Protein AF-A0A166UYP7-F1 (afdb_monomer_lite)

Sequence (124 aa):
MSSTHARVREEGTSRFPRLTSYVTIKLDPVESVEILEDDEATTAAQGAVSKVYVGYIANWDDEEDEENANYLIHLLRSGLPKSSPEEFIEEDMCIPVFPNTDHPSRKPITPSDPLPISWTHCYH

Secondary structure (DSSP, 8-state):
----------TT--SSPPTT-EEEEE--HHHHHHTTT-HHHHHHHHT----EEEEEEEEEE----TT--EEEEEEPEESPPPPBTTTTB-TTSS-EETT----SS-PPB--SSPPPTT--SEE-

Foldseek 3Di:
DDDPPPPPDDPDPDPDDDAQAKDKDWDQQQVVCVVVVDPVSNVVSVPDDIDIWIWHFHDWDPPPPVVDTRTDIHTKDAAFDDDDVVVPDDSQPKAWAPVDQPHDDHGHDYGPDDDPPVRHRIID

pLDDT: mean 84.01, std 15.89, range [35.94, 97.69]

Structure (mmCIF, N/CA/C/O backbone):
data_AF-A0A166UYP7-F1
#
_entry.id   AF-A0A166UYP7-F1
#
loop_
_atom_site.group_PDB
_atom_site.id
_atom_site.type_symbol
_atom_site.label_atom_id
_atom_site.label_alt_id
_atom_site.label_comp_id
_atom_site.label_asym_id
_atom_site.label_entity_id
_atom_site.label_seq_id
_atom_site.pdbx_PDB_ins_code
_atom_site.Cartn_x
_atom_site.Cartn_y
_atom_site.Cartn_z
_atom_site.occupancy
_atom_site.B_iso_or_equiv
_atom_site.auth_seq_id
_atom_site.auth_comp_id
_atom_site.auth_asym_id
_atom_site.auth_atom_id
_atom_site.pdbx_PDB_model_num
ATOM 1 N N . MET A 1 1 ? 30.731 -27.467 -6.924 1.00 37.62 1 MET A N 1
ATOM 2 C CA . MET A 1 1 ? 29.313 -27.546 -6.515 1.00 37.62 1 MET A CA 1
ATOM 3 C C . MET A 1 1 ? 29.210 -26.892 -5.147 1.00 37.62 1 MET A C 1
ATOM 5 O O . MET A 1 1 ? 29.518 -27.538 -4.159 1.00 37.62 1 MET A O 1
ATOM 9 N N . SER A 1 2 ? 28.935 -25.585 -5.102 1.00 36.91 2 SER A N 1
ATOM 10 C CA . SER A 1 2 ? 28.815 -24.844 -3.842 1.00 36.91 2 SER A CA 1
ATOM 11 C C . SER A 1 2 ? 27.333 -24.629 -3.577 1.00 36.91 2 SER A C 1
ATOM 13 O O . SER A 1 2 ? 26.667 -23.926 -4.333 1.00 36.91 2 SER A O 1
ATOM 15 N N . SER A 1 3 ? 26.819 -25.339 -2.578 1.00 35.94 3 SER A N 1
ATOM 16 C CA . SER A 1 3 ? 25.430 -25.278 -2.143 1.00 35.94 3 SER A CA 1
ATOM 17 C C . SER A 1 3 ? 25.176 -23.917 -1.503 1.00 35.94 3 SER A C 1
ATOM 19 O O . SER A 1 3 ? 25.685 -23.627 -0.421 1.00 35.94 3 SER A O 1
ATOM 21 N N . THR A 1 4 ? 24.408 -23.066 -2.179 1.00 40.91 4 THR A N 1
ATOM 22 C CA . THR A 1 4 ? 23.894 -21.826 -1.605 1.00 40.91 4 THR A CA 1
ATOM 23 C C . THR A 1 4 ? 22.901 -22.203 -0.512 1.00 40.91 4 THR A C 1
ATOM 25 O O . THR A 1 4 ? 21.776 -22.604 -0.796 1.00 40.91 4 THR A O 1
ATOM 28 N N . HIS A 1 5 ? 23.320 -22.110 0.750 1.00 39.12 5 HIS A N 1
ATOM 29 C CA . HIS A 1 5 ? 22.385 -22.120 1.865 1.00 39.12 5 HIS A CA 1
ATOM 30 C C . HIS A 1 5 ? 21.466 -20.905 1.711 1.00 39.12 5 HIS A C 1
ATOM 32 O O . HIS A 1 5 ? 21.846 -19.781 2.039 1.00 39.12 5 HIS A O 1
ATOM 38 N N . ALA A 1 6 ? 20.258 -21.129 1.192 1.00 44.22 6 ALA A N 1
ATOM 39 C CA . ALA A 1 6 ? 19.154 -20.214 1.402 1.00 44.22 6 ALA A CA 1
ATOM 40 C C . ALA A 1 6 ? 18.978 -20.107 2.919 1.00 44.22 6 ALA A C 1
ATOM 42 O O . ALA A 1 6 ? 18.616 -21.079 3.583 1.00 44.22 6 ALA A O 1
ATOM 43 N N . ARG A 1 7 ? 19.336 -18.952 3.487 1.00 42.75 7 ARG A N 1
ATOM 44 C CA . ARG A 1 7 ? 18.996 -18.639 4.872 1.00 42.75 7 ARG A CA 1
ATOM 45 C C . ARG A 1 7 ? 17.477 -18.676 4.953 1.00 42.75 7 ARG A C 1
ATOM 47 O O . ARG A 1 7 ? 16.817 -17.791 4.417 1.00 42.75 7 ARG A O 1
ATOM 54 N N . VAL A 1 8 ? 16.942 -19.719 5.579 1.00 46.41 8 VAL A N 1
ATOM 55 C CA . VAL A 1 8 ? 15.541 -19.751 5.992 1.00 46.41 8 VAL A CA 1
ATOM 56 C C . VAL A 1 8 ? 15.356 -18.551 6.916 1.00 46.41 8 VAL A C 1
ATOM 58 O O . VAL A 1 8 ? 16.052 -18.424 7.924 1.00 46.41 8 VAL A O 1
ATOM 61 N N . ARG A 1 9 ? 14.522 -17.606 6.480 1.00 51.69 9 ARG A N 1
ATOM 62 C CA . ARG A 1 9 ? 14.215 -16.374 7.202 1.00 51.69 9 ARG A CA 1
ATOM 63 C C . ARG A 1 9 ? 13.423 -16.754 8.447 1.00 51.69 9 ARG A C 1
ATOM 65 O O . ARG A 1 9 ? 12.350 -17.334 8.337 1.00 51.69 9 ARG A O 1
ATOM 72 N N . GLU A 1 10 ? 13.973 -16.449 9.613 1.00 48.62 10 GLU A N 1
ATOM 73 C CA . GLU A 1 10 ? 13.249 -16.549 10.875 1.00 48.62 10 GLU A CA 1
ATOM 74 C C . GLU A 1 10 ? 12.193 -15.433 10.890 1.00 48.62 10 GLU A C 1
ATOM 76 O O . GLU A 1 10 ? 12.517 -14.245 10.975 1.00 48.62 10 GLU A O 1
ATOM 81 N N . GLU A 1 11 ? 10.928 -15.802 10.703 1.00 49.88 11 GLU A N 1
ATOM 82 C CA . GLU A 1 11 ? 9.806 -14.894 10.923 1.00 49.88 11 GLU A CA 1
ATOM 83 C C . GLU A 1 11 ? 9.772 -14.506 12.410 1.00 49.88 11 GLU A C 1
ATOM 85 O O . GLU A 1 11 ? 9.860 -15.364 13.286 1.00 49.88 11 GLU A O 1
ATOM 90 N N . GLY A 1 12 ? 9.662 -13.206 12.706 1.00 54.50 12 GLY A N 1
ATOM 91 C CA . GLY A 1 12 ? 9.373 -12.725 14.065 1.00 54.50 12 GLY A CA 1
ATOM 92 C C . GLY A 1 12 ? 10.517 -12.081 14.861 1.00 54.50 12 GLY A C 1
ATOM 93 O O . GLY A 1 12 ? 10.301 -11.738 16.018 1.00 54.50 12 GLY A O 1
ATOM 94 N N . THR A 1 13 ? 11.713 -11.849 14.303 1.00 56.34 13 THR A N 1
ATOM 95 C CA . THR A 1 13 ? 12.819 -11.240 15.087 1.00 56.34 13 THR A CA 1
ATOM 96 C C . THR A 1 13 ? 12.786 -9.707 15.188 1.00 56.34 13 THR A C 1
ATOM 98 O O . THR A 1 13 ? 13.503 -9.141 16.009 1.00 56.34 13 THR A O 1
ATOM 101 N N . SER A 1 14 ? 12.001 -9.007 14.360 1.00 63.94 14 SER A N 1
ATOM 102 C CA . SER A 1 14 ? 11.965 -7.534 14.335 1.00 63.94 14 SER A CA 1
ATOM 103 C C . SER A 1 14 ? 10.642 -7.018 14.887 1.00 63.94 14 SER A C 1
ATOM 105 O O . SER A 1 14 ? 9.593 -7.345 14.340 1.00 63.94 14 SER A O 1
ATOM 107 N N . ARG A 1 15 ? 10.694 -6.188 15.937 1.00 70.88 15 ARG A N 1
ATOM 108 C CA . ARG A 1 15 ? 9.518 -5.486 16.492 1.00 70.88 15 ARG A CA 1
ATOM 109 C C . ARG A 1 15 ? 8.981 -4.390 15.565 1.00 70.88 15 ARG A C 1
ATOM 111 O O . ARG A 1 15 ? 7.863 -3.933 15.750 1.00 70.88 15 ARG A O 1
ATOM 118 N N . PHE A 1 16 ? 9.779 -4.000 14.577 1.00 78.25 16 PHE A N 1
ATOM 119 C CA . PHE A 1 16 ? 9.515 -2.887 13.678 1.00 78.25 16 PHE A CA 1
ATOM 120 C C . PHE A 1 16 ? 9.523 -3.343 12.213 1.00 78.25 16 PHE A C 1
ATOM 122 O O . PHE A 1 16 ? 10.324 -4.230 11.865 1.00 78.25 16 PHE A O 1
ATOM 129 N N . PRO A 1 17 ? 8.683 -2.750 11.342 1.00 84.12 17 PRO A N 1
ATOM 130 C CA . PRO A 1 17 ? 8.783 -2.938 9.901 1.00 84.12 17 PRO A CA 1
ATOM 131 C C . PRO A 1 17 ? 10.199 -2.634 9.404 1.00 84.12 17 PRO A C 1
ATOM 133 O O . PRO A 1 17 ? 10.842 -1.677 9.835 1.00 84.12 17 PRO A O 1
ATOM 136 N N . ARG A 1 18 ? 10.712 -3.459 8.488 1.00 85.31 18 ARG A N 1
ATOM 137 C CA . ARG A 1 18 ? 12.039 -3.228 7.910 1.00 85.31 18 ARG A CA 1
ATOM 138 C C . ARG A 1 18 ? 11.952 -2.135 6.850 1.00 85.31 18 ARG A C 1
ATOM 140 O O . ARG A 1 18 ? 11.081 -2.193 5.983 1.00 85.31 18 ARG A O 1
ATOM 147 N N . LEU A 1 19 ? 12.897 -1.198 6.862 1.00 88.38 19 LEU A N 1
ATOM 148 C CA . LEU A 1 19 ? 13.068 -0.267 5.748 1.00 88.38 19 LEU A CA 1
ATOM 149 C C . LEU A 1 19 ? 13.327 -1.035 4.452 1.00 88.38 19 LEU A C 1
ATOM 151 O O . LEU A 1 19 ? 13.905 -2.128 4.464 1.00 88.38 19 LEU A O 1
ATOM 155 N N . THR A 1 20 ? 12.922 -0.452 3.328 1.00 89.81 20 THR A N 1
ATOM 156 C CA . THR A 1 20 ? 13.083 -1.027 1.986 1.00 89.81 20 THR A CA 1
ATOM 157 C C . THR A 1 20 ? 12.405 -2.391 1.815 1.00 89.81 20 THR A C 1
ATOM 159 O O . THR A 1 20 ? 12.887 -3.264 1.093 1.00 89.81 20 THR A O 1
ATOM 162 N N . SER A 1 21 ? 11.275 -2.598 2.498 1.00 90.31 21 SER A N 1
ATOM 163 C CA . SER A 1 21 ? 10.489 -3.831 2.411 1.00 90.31 21 SER A CA 1
ATOM 164 C C . SER A 1 21 ? 9.026 -3.561 2.075 1.00 90.31 21 SER A C 1
ATOM 166 O O . SER A 1 21 ? 8.510 -2.467 2.313 1.00 90.31 21 SER A O 1
ATOM 168 N N . TYR A 1 22 ? 8.372 -4.570 1.501 1.00 91.69 22 TYR A N 1
ATOM 169 C CA . TYR A 1 22 ? 6.932 -4.556 1.281 1.00 91.69 22 TYR A CA 1
ATOM 170 C C . TYR A 1 22 ? 6.218 -5.136 2.498 1.00 91.69 22 TYR A C 1
ATOM 172 O O . TYR A 1 22 ? 6.630 -6.164 3.033 1.00 91.69 22 TYR A O 1
ATOM 180 N N . VAL A 1 23 ? 5.127 -4.494 2.900 1.00 91.12 23 VAL A N 1
ATOM 181 C CA . VAL A 1 23 ? 4.269 -4.918 4.006 1.00 91.12 23 VAL A CA 1
ATOM 182 C C . VAL A 1 23 ? 2.813 -4.941 3.566 1.00 91.12 23 VAL A C 1
ATOM 184 O O . VAL A 1 23 ? 2.397 -4.162 2.708 1.00 91.12 23 VAL A O 1
ATOM 187 N N . THR A 1 24 ? 2.021 -5.819 4.173 1.00 91.06 24 THR A N 1
ATOM 188 C CA . THR A 1 24 ? 0.560 -5.755 4.081 1.00 91.06 24 THR A CA 1
ATOM 189 C C . THR A 1 24 ? 0.011 -4.928 5.232 1.00 91.06 24 THR A C 1
ATOM 191 O O . THR A 1 24 ? 0.358 -5.179 6.384 1.00 91.06 24 THR A O 1
ATOM 194 N N . ILE A 1 25 ? -0.874 -3.987 4.931 1.00 91.31 25 ILE A N 1
ATOM 195 C CA . ILE A 1 25 ? -1.496 -3.089 5.904 1.00 91.31 25 ILE A CA 1
ATOM 196 C C . ILE A 1 25 ? -2.986 -3.386 5.915 1.00 91.31 25 ILE A C 1
ATOM 198 O O . ILE A 1 25 ? -3.624 -3.431 4.863 1.00 91.31 25 ILE A O 1
ATOM 202 N N . LYS A 1 26 ? -3.547 -3.584 7.102 1.00 93.31 26 LYS A N 1
ATOM 203 C CA . LYS A 1 26 ? -4.984 -3.729 7.300 1.00 93.31 26 LYS A CA 1
ATOM 204 C C . LYS A 1 26 ? -5.380 -2.831 8.457 1.00 93.31 26 LYS A C 1
ATOM 206 O O . LYS A 1 26 ? -4.836 -2.971 9.545 1.00 93.31 26 LYS A O 1
ATOM 211 N N . LEU A 1 27 ? -6.307 -1.922 8.193 1.00 92.12 27 LEU A N 1
ATOM 212 C CA . LEU A 1 27 ? -6.853 -1.026 9.204 1.00 92.12 27 LEU A CA 1
ATOM 213 C C . LEU A 1 27 ? -8.148 -1.624 9.744 1.00 92.12 27 LEU A C 1
ATOM 215 O O . LEU A 1 27 ? -8.966 -2.120 8.959 1.00 92.12 27 LEU A O 1
ATOM 219 N N . ASP A 1 28 ? -8.321 -1.577 11.059 1.00 94.75 28 ASP A N 1
ATOM 220 C CA . ASP A 1 28 ? -9.622 -1.758 11.693 1.00 94.75 28 ASP A CA 1
ATOM 221 C C . ASP A 1 28 ? -10.278 -0.376 11.803 1.00 94.75 28 ASP A C 1
ATOM 223 O O . ASP A 1 28 ? -9.789 0.454 12.571 1.00 94.75 28 ASP A O 1
ATOM 227 N N . PRO A 1 29 ? -11.319 -0.075 11.004 1.00 95.12 29 PRO A N 1
ATOM 228 C CA . PRO A 1 29 ? -11.891 1.263 10.973 1.00 95.12 29 PRO A CA 1
ATOM 229 C C . PRO A 1 29 ? -12.448 1.718 12.321 1.00 95.12 29 PRO A C 1
ATOM 231 O O . PRO A 1 29 ? -12.362 2.905 12.608 1.00 95.12 29 PRO A O 1
ATOM 234 N N . VAL A 1 30 ? -13.017 0.807 13.121 1.00 95.06 30 VAL A N 1
ATOM 235 C CA . VAL A 1 30 ? -13.672 1.155 14.391 1.00 95.06 30 VAL A CA 1
ATOM 236 C C . VAL A 1 30 ? -12.620 1.436 15.456 1.00 95.06 30 VAL A C 1
ATOM 238 O O . VAL A 1 30 ? -12.638 2.506 16.053 1.00 95.06 30 VAL A O 1
ATOM 241 N N . GLU A 1 31 ? -11.645 0.541 15.615 1.00 94.50 31 GLU A N 1
ATOM 242 C CA . GLU A 1 31 ? -10.525 0.749 16.549 1.00 94.50 31 GLU A CA 1
ATOM 243 C C . GLU A 1 31 ? -9.705 1.996 16.176 1.00 94.50 31 GLU A C 1
ATOM 245 O O . GLU A 1 31 ? -9.246 2.732 17.042 1.00 94.50 31 GLU A O 1
ATOM 250 N N . SER A 1 32 ? -9.558 2.288 14.876 1.00 93.06 32 SER A N 1
ATOM 251 C CA . SER A 1 32 ? -8.796 3.460 14.411 1.00 93.06 32 SER A CA 1
ATOM 252 C C . SER A 1 32 ? -9.411 4.795 14.840 1.00 93.06 32 SER A C 1
ATOM 254 O O . SER A 1 32 ? -8.693 5.791 14.894 1.00 93.06 32 SER A O 1
ATOM 256 N N . VAL A 1 33 ? -10.723 4.843 15.093 1.00 96.12 33 VAL A N 1
ATOM 257 C CA . VAL A 1 33 ? -11.432 6.076 15.480 1.00 96.12 33 VAL A CA 1
ATOM 258 C C . VAL A 1 33 ? -11.845 6.096 16.949 1.00 96.12 33 VAL A C 1
ATOM 260 O O . VAL A 1 33 ? -12.288 7.138 17.419 1.00 96.12 33 VAL A O 1
ATOM 263 N N . GLU A 1 34 ? -11.674 4.996 17.686 1.00 94.81 34 GLU A N 1
ATOM 264 C CA . GLU A 1 34 ? -12.076 4.894 19.095 1.00 94.81 34 GLU A CA 1
ATOM 265 C C . GLU A 1 34 ? -11.405 5.970 19.961 1.00 94.81 34 GLU A C 1
ATOM 267 O O . GLU A 1 34 ? -12.061 6.599 20.788 1.00 94.81 34 GLU A O 1
ATOM 272 N N . ILE A 1 35 ? -10.126 6.258 19.698 1.00 92.50 35 ILE A N 1
ATOM 273 C CA . ILE A 1 35 ? -9.346 7.289 20.403 1.00 92.50 35 ILE A CA 1
ATOM 274 C C . ILE A 1 35 ? -9.940 8.702 20.285 1.00 92.50 35 ILE A C 1
ATOM 276 O O . ILE A 1 35 ? -9.611 9.580 21.078 1.00 92.50 35 ILE A O 1
ATOM 280 N N . LEU A 1 36 ? -10.791 8.941 19.284 1.00 94.94 36 LEU A N 1
ATOM 281 C CA . LEU A 1 36 ? -11.430 10.237 19.079 1.00 94.94 36 LEU A CA 1
ATOM 282 C C . LEU A 1 36 ? -12.640 10.440 20.000 1.00 94.94 36 LEU A C 1
ATOM 284 O O . LEU A 1 36 ? -13.106 11.571 20.107 1.00 94.94 36 LEU A O 1
ATOM 288 N N . GLU A 1 37 ? -13.144 9.371 20.636 1.00 95.31 37 GLU A N 1
ATOM 289 C CA . GLU A 1 37 ? -14.347 9.379 21.483 1.00 95.31 37 GLU A CA 1
ATOM 290 C C . GLU A 1 37 ? -15.555 10.060 20.796 1.00 95.31 37 GLU A C 1
ATOM 292 O O . GLU A 1 37 ? -16.351 10.759 21.423 1.00 95.31 37 GLU A O 1
ATOM 297 N N . ASP A 1 38 ? -15.678 9.866 19.478 1.00 97.69 38 ASP A N 1
ATOM 298 C CA . ASP A 1 38 ? -16.681 10.506 18.622 1.00 97.69 38 ASP A CA 1
ATOM 299 C C . ASP A 1 38 ? -17.703 9.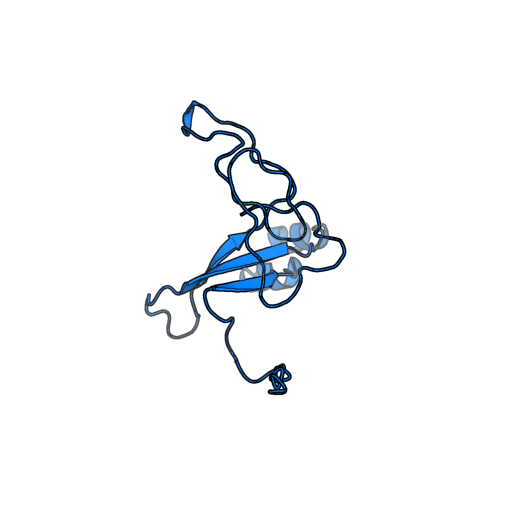473 18.113 1.00 97.69 38 ASP A C 1
ATOM 301 O O . ASP A 1 38 ? -17.385 8.562 17.336 1.00 97.69 38 ASP A O 1
ATOM 305 N N . ASP A 1 39 ? -18.956 9.628 18.549 1.00 96.25 39 ASP A N 1
ATOM 306 C CA . ASP A 1 39 ? -20.078 8.757 18.185 1.00 96.25 39 ASP A CA 1
ATOM 307 C C . ASP A 1 39 ? -20.403 8.796 16.680 1.00 96.25 39 ASP A C 1
ATOM 309 O O . ASP A 1 39 ? -20.787 7.773 16.097 1.00 96.25 39 ASP A O 1
ATOM 313 N N . GLU A 1 40 ? -20.255 9.955 16.027 1.00 97.00 40 GLU A N 1
ATOM 314 C CA . GLU A 1 40 ? -20.493 10.106 14.588 1.00 97.00 40 GLU A CA 1
ATOM 315 C C . GLU A 1 40 ? -19.404 9.373 13.799 1.00 97.00 40 GLU A C 1
ATOM 317 O O . GLU A 1 40 ? -19.716 8.573 12.908 1.00 97.00 40 GLU A O 1
ATOM 322 N N . ALA A 1 41 ? -18.136 9.565 14.178 1.00 96.25 41 ALA A N 1
ATOM 323 C CA . ALA A 1 41 ? -17.005 8.869 13.568 1.00 96.25 41 ALA A CA 1
ATOM 324 C C . ALA A 1 41 ? -17.107 7.347 13.754 1.00 96.25 41 ALA A C 1
ATOM 326 O O . ALA A 1 41 ? -16.937 6.589 12.795 1.00 96.25 41 ALA A O 1
ATOM 327 N N . THR A 1 42 ? -17.463 6.896 14.959 1.00 96.62 42 THR A N 1
ATOM 328 C CA . THR A 1 42 ? -17.657 5.475 15.278 1.00 96.62 42 THR A CA 1
ATOM 329 C C . THR A 1 42 ? -18.783 4.869 14.440 1.00 96.62 42 THR A C 1
ATOM 331 O O . THR A 1 42 ? -18.623 3.799 13.849 1.00 96.62 42 THR A O 1
ATOM 334 N N . THR A 1 43 ? -19.913 5.570 14.321 1.00 96.69 43 THR A N 1
ATOM 335 C CA . THR A 1 43 ? -21.048 5.122 13.500 1.00 96.69 43 THR A CA 1
ATOM 336 C C . THR A 1 43 ? -20.665 5.024 12.022 1.00 96.69 43 THR A C 1
ATOM 338 O O . THR A 1 43 ? -20.994 4.039 11.358 1.00 96.69 43 THR A O 1
ATOM 341 N N . ALA A 1 44 ? -19.927 6.005 11.495 1.00 95.81 44 ALA A N 1
ATOM 342 C CA . ALA A 1 44 ? -19.425 5.962 10.124 1.00 95.81 44 ALA A CA 1
ATOM 343 C C . ALA A 1 44 ? -18.438 4.797 9.907 1.00 95.81 44 ALA A C 1
ATOM 345 O O . ALA A 1 44 ? -18.515 4.098 8.891 1.00 95.81 44 ALA A O 1
ATOM 346 N N . ALA A 1 45 ? -17.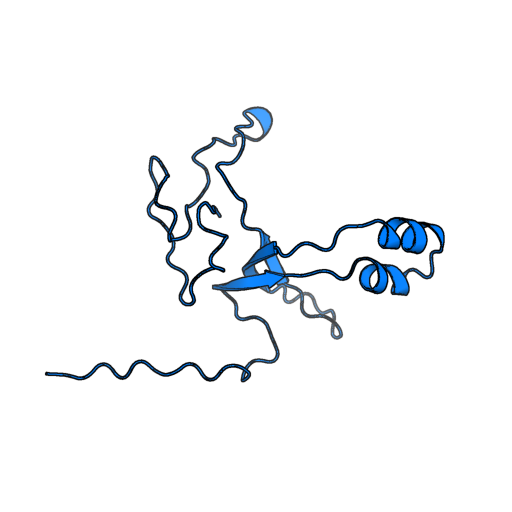552 4.542 10.874 1.00 96.06 45 ALA A N 1
ATOM 347 C CA . ALA A 1 45 ? -16.560 3.472 10.823 1.00 96.06 45 ALA A CA 1
ATOM 348 C C . ALA A 1 45 ? -17.179 2.065 10.816 1.00 96.06 45 ALA A C 1
ATOM 350 O O . ALA A 1 45 ? -16.675 1.185 10.119 1.00 96.06 45 ALA A O 1
ATOM 351 N N . GLN A 1 46 ? -18.308 1.852 11.500 1.00 95.00 46 GLN A N 1
ATOM 352 C CA . GLN A 1 46 ? -19.034 0.572 11.473 1.00 95.00 46 GLN A CA 1
ATOM 353 C C . GLN A 1 46 ? -19.498 0.173 10.061 1.00 95.00 46 GLN A C 1
ATOM 355 O O . GLN A 1 46 ? -19.610 -1.015 9.754 1.00 95.00 46 GLN A O 1
ATOM 360 N N . GLY A 1 47 ? -19.761 1.153 9.190 1.00 93.12 47 GLY A N 1
ATOM 361 C CA . GLY A 1 47 ? -20.115 0.927 7.787 1.00 93.12 47 GLY A CA 1
ATOM 362 C C . GLY A 1 47 ? -18.914 0.783 6.845 1.00 93.12 47 GLY A C 1
ATOM 363 O O . GLY A 1 47 ? -19.097 0.481 5.662 1.00 93.12 47 GLY A O 1
ATOM 364 N N . ALA A 1 48 ? -17.690 1.013 7.326 1.00 93.75 48 ALA A N 1
ATOM 365 C CA . ALA A 1 48 ? -16.498 1.027 6.493 1.00 93.75 48 ALA A CA 1
ATOM 366 C C . ALA A 1 48 ? -15.980 -0.390 6.200 1.00 93.75 48 ALA A C 1
ATOM 368 O O . ALA A 1 48 ? -15.911 -1.268 7.059 1.00 93.75 48 ALA A O 1
ATOM 369 N N . VAL A 1 49 ? -15.549 -0.615 4.958 1.00 91.50 49 VAL A N 1
ATOM 370 C CA . VAL A 1 49 ? -14.954 -1.894 4.551 1.00 91.50 49 VAL A CA 1
ATOM 371 C C . VAL A 1 49 ? -13.459 -1.885 4.855 1.00 91.50 49 VAL A C 1
ATOM 373 O O . VAL A 1 49 ? -12.701 -1.149 4.220 1.00 91.50 49 VAL A O 1
ATOM 376 N N . SER A 1 50 ? -13.020 -2.760 5.763 1.00 90.88 50 SER A N 1
ATOM 377 C CA . SER A 1 50 ? -11.594 -3.027 5.982 1.00 90.88 50 SER A CA 1
ATOM 378 C C . SER A 1 50 ? -10.993 -3.716 4.752 1.00 90.88 50 SER A C 1
ATOM 380 O O . SER A 1 50 ? -11.443 -4.785 4.329 1.00 90.88 50 SER A O 1
ATOM 382 N N . LYS A 1 51 ? -9.971 -3.093 4.163 1.00 88.75 51 LYS A N 1
ATOM 383 C CA . LYS A 1 51 ? -9.232 -3.612 3.006 1.00 88.75 51 LYS A CA 1
ATOM 384 C C . LYS A 1 51 ? -7.797 -3.919 3.406 1.00 88.75 51 LYS A C 1
ATOM 386 O O . LYS A 1 51 ? -7.244 -3.294 4.309 1.00 88.75 51 LYS A O 1
ATOM 391 N N . VAL A 1 52 ? -7.202 -4.877 2.704 1.00 90.44 52 VAL A N 1
ATOM 392 C CA . VAL A 1 52 ? -5.760 -5.112 2.761 1.00 90.44 52 VAL A CA 1
ATOM 393 C C . VAL A 1 52 ? -5.108 -4.245 1.697 1.00 90.44 52 VAL A C 1
ATOM 395 O O . VAL A 1 52 ? -5.514 -4.279 0.537 1.00 90.44 52 VAL A O 1
ATOM 398 N N . TYR A 1 53 ? -4.101 -3.491 2.100 1.00 91.00 53 TYR A N 1
ATOM 399 C CA . TYR A 1 53 ? -3.237 -2.709 1.232 1.00 91.00 53 TYR A CA 1
ATOM 400 C C . TYR A 1 53 ? -1.844 -3.327 1.233 1.00 91.00 53 TYR A C 1
ATOM 402 O O . TYR A 1 53 ? -1.463 -4.007 2.185 1.00 91.00 53 TYR A O 1
ATOM 410 N N . VAL A 1 54 ? -1.070 -3.073 0.184 1.00 92.25 54 VAL A N 1
ATOM 411 C CA . VAL A 1 54 ? 0.365 -3.359 0.176 1.00 92.25 54 VAL A CA 1
ATOM 412 C C . VAL A 1 54 ? 1.096 -2.027 0.145 1.00 92.25 54 VAL A C 1
ATOM 414 O O . VAL A 1 54 ? 0.752 -1.158 -0.651 1.00 92.25 54 VAL A O 1
ATOM 417 N N . GLY A 1 55 ? 2.084 -1.855 1.015 1.00 92.81 55 GLY A N 1
ATOM 418 C CA . GLY A 1 55 ? 2.906 -0.653 1.087 1.00 92.81 55 GLY A CA 1
ATOM 419 C C . GLY A 1 55 ? 4.387 -0.990 1.037 1.00 92.81 55 GLY A C 1
ATOM 420 O O . GLY A 1 55 ? 4.797 -2.064 1.468 1.00 92.81 55 GLY A O 1
ATOM 421 N N . TYR A 1 56 ? 5.187 -0.074 0.505 1.00 92.81 56 TYR A N 1
ATOM 422 C CA . TYR A 1 56 ? 6.642 -0.107 0.572 1.00 92.81 56 TYR A CA 1
ATOM 423 C C . TYR A 1 56 ? 7.124 0.867 1.646 1.00 92.81 56 TYR A C 1
ATOM 425 O O . TYR A 1 56 ? 6.797 2.053 1.588 1.00 92.81 56 TYR A O 1
ATOM 433 N N . ILE A 1 57 ? 7.906 0.377 2.608 1.00 91.81 57 ILE A N 1
ATOM 434 C CA . ILE A 1 57 ? 8.499 1.207 3.661 1.00 91.81 57 ILE A CA 1
ATOM 435 C C . ILE A 1 57 ? 9.705 1.950 3.077 1.00 91.81 57 ILE A C 1
ATOM 437 O O . ILE A 1 57 ? 10.779 1.364 2.909 1.00 91.81 57 ILE A O 1
ATOM 441 N N . ALA A 1 58 ? 9.519 3.225 2.737 1.00 89.38 58 ALA A N 1
ATOM 442 C CA . ALA A 1 58 ? 10.520 4.036 2.051 1.00 89.38 58 ALA A CA 1
ATOM 443 C C . ALA A 1 58 ? 11.533 4.646 3.019 1.00 89.38 58 ALA A C 1
ATOM 445 O O . ALA A 1 58 ? 12.732 4.630 2.745 1.00 89.38 58 ALA A O 1
ATOM 446 N N . ASN A 1 59 ? 11.048 5.159 4.146 1.00 83.00 59 ASN A N 1
ATOM 447 C CA . ASN A 1 59 ? 11.881 5.767 5.169 1.00 83.00 59 ASN A CA 1
ATOM 448 C C . ASN A 1 59 ? 11.211 5.662 6.543 1.00 83.00 59 ASN A C 1
ATOM 450 O O . ASN A 1 59 ? 10.023 5.342 6.637 1.00 83.00 59 ASN A O 1
ATOM 454 N N . TRP A 1 60 ? 11.976 5.951 7.584 1.00 77.75 60 TRP A N 1
ATOM 455 C CA . TRP A 1 60 ? 11.447 6.339 8.885 1.00 77.75 60 TRP A CA 1
ATOM 456 C C . TRP A 1 60 ? 11.727 7.828 9.102 1.00 77.75 60 TRP A C 1
ATOM 458 O O . TRP A 1 60 ? 12.693 8.351 8.539 1.00 77.75 60 TRP A O 1
ATOM 468 N N . ASP A 1 61 ? 10.846 8.516 9.815 1.00 69.12 61 ASP A N 1
ATOM 469 C CA . ASP A 1 61 ? 11.136 9.872 10.272 1.00 69.12 61 ASP A CA 1
ATOM 470 C C . ASP A 1 61 ? 11.679 9.793 11.698 1.00 69.12 61 ASP A C 1
ATOM 472 O O . ASP A 1 61 ? 11.113 9.083 12.531 1.00 69.12 61 ASP A O 1
ATOM 476 N N . ASP A 1 62 ? 12.781 10.497 11.947 1.00 62.38 62 ASP A N 1
ATOM 477 C CA . ASP A 1 62 ? 13.424 10.581 13.261 1.00 62.38 62 ASP A CA 1
ATOM 478 C C . ASP A 1 62 ? 12.772 11.678 14.131 1.00 62.38 62 ASP A C 1
ATOM 480 O O . ASP A 1 62 ? 13.298 12.001 15.196 1.00 62.38 62 ASP A O 1
ATOM 484 N N . GLU A 1 63 ? 11.657 12.287 13.693 1.00 61.41 63 GLU A N 1
ATOM 485 C CA . GLU A 1 63 ? 10.896 13.220 14.531 1.00 61.41 63 GLU A CA 1
ATOM 486 C C . GLU A 1 63 ? 10.531 12.555 15.871 1.00 61.41 63 GLU A C 1
ATOM 488 O O . GLU A 1 63 ? 9.875 11.511 15.903 1.00 61.41 63 GLU A O 1
ATOM 493 N N . GLU A 1 64 ? 11.019 13.172 16.958 1.00 51.00 64 GLU A N 1
ATOM 494 C CA . GLU A 1 64 ? 11.000 12.715 18.356 1.00 51.00 64 GLU A CA 1
ATOM 495 C C . GLU A 1 64 ? 9.577 12.648 18.942 1.00 51.00 64 GLU A C 1
ATOM 497 O O . GLU A 1 64 ? 9.242 13.352 19.893 1.00 51.00 64 GLU A O 1
ATOM 502 N N . ASP A 1 65 ? 8.715 11.796 18.395 1.00 59.97 65 ASP A N 1
ATOM 503 C CA . ASP A 1 65 ? 7.614 11.245 19.175 1.00 59.97 65 ASP A CA 1
ATOM 504 C C . ASP A 1 65 ? 8.138 9.986 19.879 1.00 59.97 65 ASP A C 1
ATOM 506 O O . ASP A 1 65 ? 8.303 8.928 19.270 1.00 59.97 65 ASP A O 1
ATOM 510 N N . GLU A 1 66 ? 8.472 10.109 21.168 1.00 59.50 66 GLU A N 1
ATOM 511 C CA . GLU A 1 66 ? 9.000 8.996 21.972 1.00 59.50 66 GLU A CA 1
ATOM 512 C C . GLU A 1 66 ? 8.024 7.804 22.044 1.00 59.50 66 GLU A C 1
ATOM 514 O O . GLU A 1 66 ? 8.445 6.683 22.350 1.00 59.50 66 GLU A O 1
ATOM 519 N N . GLU A 1 67 ? 6.736 8.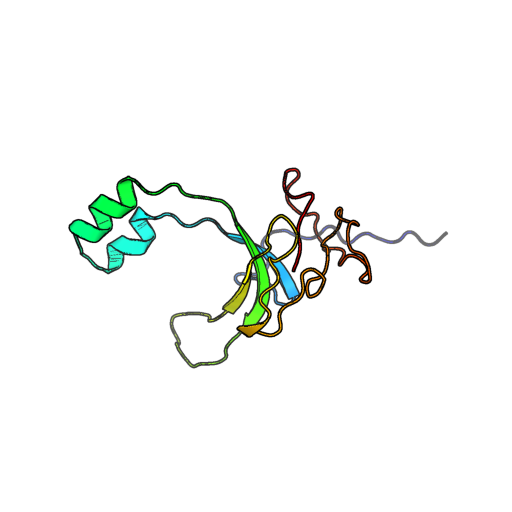018 21.745 1.00 69.75 67 GLU A N 1
ATOM 520 C CA . GLU A 1 67 ? 5.697 6.990 21.824 1.00 69.75 67 GLU A CA 1
ATOM 521 C C . GLU A 1 67 ? 5.424 6.291 20.480 1.00 69.75 67 GLU A C 1
ATOM 523 O O . GLU A 1 67 ? 4.987 5.135 20.483 1.00 69.75 67 GLU A O 1
ATOM 528 N N . ASN A 1 68 ? 5.734 6.920 19.336 1.00 72.69 68 ASN A N 1
ATOM 529 C CA . ASN A 1 68 ? 5.363 6.414 18.010 1.00 72.69 68 ASN A CA 1
ATOM 530 C C . ASN A 1 68 ? 6.527 6.411 17.009 1.00 72.69 68 ASN A C 1
ATOM 532 O O . ASN A 1 68 ? 7.226 7.397 16.816 1.00 72.69 68 ASN A O 1
ATOM 536 N N . ALA A 1 69 ? 6.687 5.303 16.279 1.00 76.44 69 ALA A N 1
ATOM 537 C CA . ALA A 1 69 ? 7.623 5.239 15.159 1.00 76.44 69 ALA A CA 1
ATOM 538 C C . ALA A 1 69 ? 6.960 5.752 13.872 1.00 76.44 69 ALA A C 1
ATOM 540 O O . ALA A 1 69 ? 6.011 5.144 13.367 1.00 76.44 69 ALA A O 1
ATOM 541 N N . ASN A 1 70 ? 7.501 6.832 13.310 1.00 83.06 70 ASN A N 1
ATOM 542 C CA . ASN A 1 70 ? 7.009 7.425 12.073 1.00 83.06 70 ASN A CA 1
ATOM 543 C C . ASN A 1 70 ? 7.593 6.711 10.849 1.00 83.06 70 ASN A C 1
ATOM 545 O O . ASN A 1 70 ? 8.808 6.598 10.692 1.00 83.06 70 ASN A O 1
ATOM 549 N N . TYR A 1 71 ? 6.726 6.241 9.949 1.00 86.88 71 TYR A N 1
ATOM 550 C CA . TYR A 1 71 ? 7.130 5.591 8.701 1.00 86.88 71 TYR A CA 1
ATOM 551 C C . TYR A 1 71 ? 6.549 6.302 7.488 1.00 86.88 71 TYR A C 1
ATOM 553 O O . TYR A 1 71 ? 5.340 6.509 7.390 1.00 86.88 71 TYR A O 1
ATOM 561 N N . LEU A 1 72 ? 7.402 6.556 6.495 1.00 90.12 72 LEU A N 1
ATOM 562 C CA . LEU A 1 72 ? 6.954 6.912 5.157 1.00 90.12 72 LEU A CA 1
ATOM 563 C C . LEU A 1 72 ? 6.639 5.635 4.375 1.00 90.12 72 LEU A C 1
ATOM 565 O O . LEU A 1 72 ? 7.529 4.834 4.068 1.00 90.12 72 LEU A O 1
ATOM 569 N N . ILE A 1 73 ? 5.364 5.464 4.028 1.00 92.00 73 ILE A N 1
ATOM 570 C CA . ILE A 1 73 ? 4.866 4.286 3.318 1.00 92.00 73 ILE A CA 1
ATOM 571 C C . ILE A 1 73 ? 4.335 4.688 1.942 1.00 92.00 73 ILE A C 1
ATOM 573 O O . ILE A 1 73 ? 3.373 5.443 1.830 1.00 92.00 73 ILE A O 1
ATOM 577 N N . HIS A 1 74 ? 4.915 4.126 0.881 1.00 92.19 74 HIS A N 1
ATOM 578 C CA . HIS A 1 74 ? 4.393 4.263 -0.480 1.00 92.19 74 HIS A CA 1
ATOM 579 C C . HIS A 1 74 ? 3.416 3.118 -0.767 1.00 92.19 74 HIS A C 1
ATOM 581 O O . HIS A 1 74 ? 3.827 1.960 -0.882 1.00 92.19 74 HIS A O 1
ATOM 587 N N . LEU A 1 75 ? 2.121 3.420 -0.865 1.00 92.62 75 LEU A N 1
ATOM 588 C CA . LEU A 1 75 ? 1.101 2.414 -1.167 1.00 92.62 75 LEU A CA 1
ATOM 589 C C . LEU A 1 75 ? 1.195 1.940 -2.617 1.00 92.62 75 LEU A C 1
ATOM 591 O O . LEU A 1 75 ? 1.278 2.739 -3.547 1.00 92.62 75 LEU A O 1
ATOM 595 N N . LEU A 1 76 ? 1.121 0.625 -2.806 1.00 92.62 76 LEU A N 1
ATOM 596 C CA . LEU A 1 76 ? 1.123 0.012 -4.125 1.00 92.62 76 LEU A CA 1
ATOM 597 C C . LEU A 1 76 ? -0.256 0.151 -4.740 1.00 92.62 76 LEU A C 1
ATOM 599 O O . LEU A 1 76 ? -1.275 -0.160 -4.117 1.00 92.62 76 LEU A O 1
ATOM 603 N N . ARG A 1 77 ? -0.278 0.572 -6.000 1.00 88.75 77 ARG A N 1
ATOM 604 C CA . ARG A 1 77 ? -1.510 0.657 -6.778 1.00 88.75 77 ARG A CA 1
ATOM 605 C C . ARG A 1 77 ? -1.633 -0.531 -7.707 1.00 88.75 77 ARG A C 1
ATOM 607 O O . ARG A 1 77 ? -0.635 -1.112 -8.131 1.00 88.75 77 ARG A O 1
ATOM 614 N N . SER A 1 78 ? -2.875 -0.879 -8.021 1.00 87.62 78 SER A N 1
ATOM 615 C CA . SER A 1 78 ? -3.168 -1.790 -9.118 1.00 87.62 78 SER A CA 1
ATOM 616 C C . SER A 1 78 ? -3.428 -0.982 -10.386 1.00 87.62 78 SER A C 1
ATOM 618 O O . SER A 1 78 ? -4.273 -0.087 -10.368 1.00 87.62 78 SER A O 1
ATOM 620 N N . GLY A 1 79 ? -2.705 -1.298 -11.462 1.00 86.06 79 GLY A N 1
ATOM 621 C CA . GLY A 1 79 ? -2.767 -0.556 -12.726 1.00 86.06 79 GLY A CA 1
ATOM 622 C C . GLY A 1 79 ? -1.873 0.687 -12.785 1.00 86.06 79 GLY A C 1
ATOM 623 O O . GLY A 1 79 ? -1.346 1.150 -11.769 1.00 86.06 79 GLY A O 1
ATOM 624 N N . LEU A 1 80 ? -1.706 1.211 -14.003 1.00 85.88 80 LEU A N 1
ATOM 625 C CA . LEU A 1 80 ? -0.941 2.430 -14.265 1.00 85.88 80 LEU A CA 1
ATOM 626 C C . LEU A 1 80 ? -1.605 3.658 -13.611 1.00 85.88 80 LEU A C 1
ATOM 628 O O . LEU A 1 80 ? -2.838 3.713 -13.505 1.00 85.88 80 LEU A O 1
ATOM 632 N N . PRO A 1 81 ? -0.818 4.658 -13.169 1.00 84.56 81 PRO A N 1
ATOM 633 C CA . PRO A 1 81 ? -1.363 5.958 -12.806 1.00 84.56 81 PRO A CA 1
ATOM 634 C C . PRO A 1 81 ? -2.146 6.569 -13.964 1.00 84.56 81 PRO A C 1
ATOM 636 O O . PRO A 1 81 ? -1.805 6.381 -15.127 1.00 84.56 81 PRO A O 1
ATOM 639 N N . LYS A 1 82 ? -3.158 7.372 -13.631 1.00 88.00 82 LYS A N 1
ATOM 640 C CA . LYS A 1 82 ? -3.743 8.294 -14.605 1.00 88.00 82 LYS A CA 1
ATOM 641 C C . LYS A 1 82 ? -2.740 9.407 -14.886 1.00 88.00 82 LYS A C 1
ATOM 643 O O . LYS A 1 82 ? -2.152 9.934 -13.941 1.00 88.00 82 LYS A O 1
ATOM 648 N N . SER A 1 83 ? -2.593 9.782 -16.151 1.00 90.75 83 SER A N 1
ATOM 649 C CA . SER A 1 83 ? -1.846 10.983 -16.507 1.00 90.75 83 SER A CA 1
ATOM 650 C C . SER A 1 83 ? -2.540 12.237 -15.965 1.00 90.75 83 SER A C 1
ATOM 652 O O . SER A 1 83 ? -3.769 12.328 -15.912 1.00 90.75 83 SER A O 1
ATOM 654 N N . SER A 1 84 ? -1.732 13.201 -15.535 1.00 92.62 84 SER A N 1
ATOM 655 C CA . SER A 1 84 ? -2.159 14.517 -15.069 1.00 92.62 84 SER A CA 1
ATOM 656 C C . SER A 1 84 ? -1.162 15.563 -15.569 1.00 92.62 84 SER A C 1
ATOM 658 O O . SER A 1 84 ? -0.103 15.739 -14.964 1.00 92.62 84 SER A O 1
ATOM 660 N N . PRO A 1 85 ? -1.471 16.276 -16.668 1.00 92.50 85 PRO A N 1
ATOM 661 C CA . PRO A 1 85 ? -0.590 17.315 -17.196 1.00 92.50 85 PRO A CA 1
ATOM 662 C C . PRO A 1 85 ? -0.358 18.472 -16.218 1.00 92.50 85 PRO A C 1
ATOM 664 O O . PRO A 1 85 ? 0.720 19.057 -16.214 1.00 92.50 85 PRO A O 1
ATOM 667 N N . GLU A 1 86 ? -1.348 18.794 -15.378 1.00 95.06 86 GLU A N 1
ATOM 668 C CA . GLU A 1 86 ? -1.249 19.859 -14.368 1.00 95.06 86 GLU A CA 1
ATOM 669 C C . GLU A 1 86 ? -0.214 19.531 -13.285 1.00 95.06 86 GLU A C 1
ATOM 671 O O . GLU A 1 86 ? 0.487 20.419 -12.805 1.00 95.06 86 GLU A O 1
ATOM 676 N N . GLU A 1 87 ? -0.084 18.248 -12.946 1.00 90.88 87 GLU A N 1
ATOM 677 C CA . GLU A 1 87 ? 0.895 17.743 -11.979 1.00 90.88 87 GLU A CA 1
ATOM 678 C C . GLU A 1 87 ? 2.169 17.212 -12.656 1.00 90.88 87 GLU A C 1
ATOM 680 O O . GLU A 1 87 ? 3.065 16.711 -11.979 1.00 90.88 87 GLU A O 1
ATOM 685 N N . PHE A 1 88 ? 2.267 17.328 -13.987 1.00 91.94 88 PHE A N 1
ATOM 686 C CA . PHE A 1 88 ? 3.345 16.763 -14.804 1.00 91.94 88 PHE A CA 1
ATOM 687 C C . PHE A 1 88 ? 3.544 15.249 -14.595 1.00 91.94 88 PHE A C 1
ATOM 689 O O . PHE A 1 88 ? 4.673 14.759 -14.595 1.00 91.94 88 PHE A O 1
ATOM 696 N N . ILE A 1 89 ? 2.446 14.507 -14.416 1.00 90.00 89 ILE A N 1
ATOM 697 C CA . ILE A 1 89 ? 2.438 13.053 -14.221 1.00 90.00 89 ILE A CA 1
ATOM 698 C C . ILE A 1 89 ? 2.043 12.365 -15.526 1.00 90.00 89 ILE A C 1
ATOM 700 O O . ILE A 1 89 ? 0.947 12.579 -16.039 1.00 90.00 89 ILE A O 1
ATOM 704 N N . GLU A 1 90 ? 2.898 11.472 -16.014 1.00 91.06 90 GLU A N 1
ATOM 705 C CA . GLU A 1 90 ? 2.590 10.581 -17.137 1.00 91.06 90 GLU A CA 1
ATOM 706 C C . GLU A 1 90 ? 2.290 9.155 -16.647 1.00 91.06 90 GLU A C 1
ATOM 708 O O . GLU A 1 90 ? 2.707 8.754 -15.557 1.00 91.06 90 GLU A O 1
ATOM 713 N N . GLU A 1 91 ? 1.575 8.363 -17.452 1.00 88.62 91 GLU A N 1
ATOM 714 C CA . GLU A 1 91 ? 1.167 6.994 -17.076 1.00 88.62 91 GLU A CA 1
ATOM 715 C C . GLU A 1 91 ? 2.369 6.064 -16.816 1.00 88.62 91 GLU A C 1
ATOM 717 O O . GLU A 1 91 ? 2.284 5.123 -16.026 1.00 88.62 91 GLU A O 1
ATOM 722 N N . ASP A 1 92 ? 3.516 6.342 -17.439 1.00 87.56 92 ASP A N 1
ATOM 723 C CA . ASP A 1 92 ? 4.752 5.571 -17.292 1.00 87.56 92 ASP A CA 1
ATOM 724 C C . ASP A 1 92 ? 5.670 6.076 -16.158 1.00 87.56 92 ASP A C 1
ATOM 726 O O . ASP A 1 92 ? 6.782 5.570 -15.960 1.00 87.56 92 ASP A O 1
ATOM 730 N N . MET A 1 93 ? 5.212 7.048 -15.361 1.00 91.12 93 MET A N 1
ATOM 731 C CA . MET A 1 93 ? 5.921 7.528 -14.171 1.00 91.12 93 MET A CA 1
ATOM 732 C C . MET A 1 93 ? 5.708 6.619 -12.951 1.00 91.12 93 MET A C 1
ATOM 734 O O . MET A 1 93 ? 5.586 7.089 -11.825 1.00 91.12 93 MET A O 1
ATOM 738 N N . CYS A 1 94 ? 5.713 5.304 -13.154 1.00 91.81 94 CYS A N 1
ATOM 739 C CA . CYS A 1 94 ? 5.611 4.294 -12.100 1.00 91.81 94 CYS A CA 1
ATOM 740 C C . CYS A 1 94 ? 6.636 3.176 -12.326 1.00 91.81 94 CYS A C 1
ATOM 742 O O . CYS A 1 94 ? 7.373 3.197 -13.308 1.00 91.81 94 CYS A O 1
ATOM 744 N N . ILE A 1 95 ? 6.791 2.238 -11.396 1.00 93.44 95 ILE A N 1
ATOM 745 C CA . ILE A 1 95 ? 7.674 1.075 -11.576 1.00 93.44 95 ILE A CA 1
ATOM 746 C C . ILE A 1 95 ? 6.862 -0.195 -11.334 1.00 93.44 95 ILE A C 1
ATOM 748 O O . ILE A 1 95 ? 6.272 -0.327 -10.261 1.00 93.44 95 ILE A O 1
ATOM 752 N N . PRO A 1 96 ? 6.809 -1.151 -12.280 1.00 95.12 96 PRO A N 1
ATOM 753 C CA . PRO A 1 96 ? 6.074 -2.384 -12.044 1.00 95.12 96 PRO A CA 1
ATOM 754 C C . PRO A 1 96 ? 6.730 -3.192 -10.918 1.00 95.12 96 PRO A C 1
ATOM 756 O O . PRO A 1 96 ? 7.947 -3.164 -10.727 1.00 95.12 96 PRO A O 1
ATOM 759 N N . VAL A 1 97 ? 5.923 -3.940 -10.172 1.00 94.75 97 VAL A N 1
ATOM 760 C CA . VAL A 1 97 ? 6.406 -4.845 -9.123 1.00 94.75 97 VAL A CA 1
ATOM 761 C C . VAL A 1 97 ? 6.140 -6.280 -9.556 1.00 94.75 97 VAL A C 1
ATOM 763 O O . VAL A 1 97 ? 5.016 -6.623 -9.924 1.00 94.75 97 VAL A O 1
ATOM 766 N N . PHE A 1 98 ? 7.176 -7.121 -9.534 1.00 93.69 98 PHE A N 1
ATOM 767 C CA . PHE A 1 98 ? 7.085 -8.517 -9.961 1.00 93.69 98 PHE A CA 1
ATOM 768 C C . PHE A 1 98 ? 5.946 -9.239 -9.202 1.00 93.69 98 PHE A C 1
ATOM 770 O O . PHE A 1 98 ? 5.859 -9.095 -7.980 1.00 93.69 98 PHE A O 1
ATOM 777 N N . PRO A 1 99 ? 5.074 -10.011 -9.885 1.00 93.00 99 PRO A N 1
ATOM 778 C CA . PRO A 1 99 ? 5.237 -10.576 -11.230 1.00 93.00 99 PRO A CA 1
ATOM 779 C C . PRO A 1 99 ? 4.837 -9.666 -12.396 1.00 93.00 99 PRO A C 1
ATOM 781 O O . PRO A 1 99 ? 4.942 -10.093 -13.544 1.00 93.00 99 PRO A O 1
ATOM 784 N N . ASN A 1 100 ? 4.397 -8.434 -12.143 1.00 94.06 100 ASN A N 1
ATOM 785 C CA . ASN A 1 100 ? 4.011 -7.532 -13.215 1.00 94.06 100 ASN A CA 1
ATOM 786 C C . ASN A 1 100 ? 5.227 -7.151 -14.067 1.00 94.06 100 ASN A C 1
ATOM 788 O O . ASN A 1 100 ? 6.214 -6.645 -13.541 1.00 94.06 100 ASN A O 1
ATOM 792 N N . THR A 1 101 ? 5.150 -7.371 -15.377 1.00 93.38 101 THR A N 1
ATOM 793 C CA . THR A 1 101 ? 6.162 -6.941 -16.358 1.00 93.38 101 THR A CA 1
ATOM 794 C C . THR A 1 101 ? 5.608 -5.923 -17.348 1.00 93.38 101 THR A C 1
ATOM 796 O O . THR A 1 101 ? 6.295 -5.564 -18.301 1.00 93.38 101 THR A O 1
ATOM 799 N N . ASP A 1 102 ? 4.360 -5.496 -17.157 1.00 91.50 102 ASP A N 1
ATOM 800 C CA . ASP A 1 102 ? 3.641 -4.627 -18.077 1.00 91.50 102 ASP A CA 1
ATOM 801 C C . ASP A 1 102 ? 3.983 -3.159 -17.807 1.00 91.50 102 ASP A C 1
ATOM 803 O O . ASP A 1 102 ? 3.306 -2.463 -17.052 1.00 91.50 102 ASP A O 1
ATOM 807 N N . HIS A 1 103 ? 5.106 -2.702 -18.355 1.00 90.81 103 HIS A N 1
ATOM 808 C CA . HIS A 1 103 ? 5.488 -1.295 -18.336 1.00 90.81 103 HIS A CA 1
ATOM 809 C C . HIS A 1 103 ? 6.345 -0.972 -19.565 1.00 90.81 103 HIS A C 1
ATOM 811 O O . HIS A 1 103 ? 7.263 -1.735 -19.878 1.00 90.81 103 HIS A O 1
ATOM 817 N N . PRO A 1 104 ? 6.117 0.164 -20.248 1.00 85.94 104 PRO A N 1
ATOM 818 C CA . PRO A 1 104 ? 6.771 0.458 -21.524 1.00 85.94 104 PRO A CA 1
ATOM 819 C C . PRO A 1 104 ? 8.297 0.599 -21.419 1.00 85.94 104 PRO A C 1
ATOM 821 O O . PRO A 1 104 ? 9.019 0.182 -22.321 1.00 85.94 104 PRO A O 1
ATOM 824 N N . SER A 1 105 ? 8.798 1.188 -20.327 1.00 89.06 105 SER A N 1
ATOM 825 C CA . SER A 1 105 ? 10.210 1.590 -20.213 1.00 89.06 105 SER A CA 1
ATOM 826 C C . SER A 1 105 ? 10.991 1.033 -19.012 1.00 89.06 105 SER A C 1
ATOM 828 O O . SER A 1 105 ? 12.223 1.011 -19.053 1.00 89.06 105 SER A O 1
ATOM 830 N N . ARG A 1 106 ? 10.335 0.579 -17.936 1.00 92.25 106 ARG A N 1
ATOM 831 C CA . ARG A 1 106 ? 10.984 0.248 -16.658 1.00 92.25 106 ARG A CA 1
ATOM 832 C C . ARG A 1 106 ? 10.895 -1.240 -16.352 1.00 92.25 106 ARG A C 1
ATOM 834 O O . ARG A 1 106 ? 9.866 -1.874 -16.563 1.00 92.25 106 ARG A O 1
ATOM 841 N N . LYS A 1 107 ? 11.993 -1.797 -15.834 1.00 94.81 107 LYS A N 1
ATOM 842 C CA . LYS A 1 107 ? 12.036 -3.191 -15.379 1.00 94.81 107 LYS A CA 1
ATOM 843 C C . LYS A 1 107 ? 11.342 -3.337 -14.022 1.00 94.81 107 LYS A C 1
ATOM 845 O O . LYS A 1 107 ? 11.428 -2.407 -13.220 1.00 94.81 107 LYS A O 1
ATOM 850 N N . PRO A 1 108 ? 10.736 -4.500 -13.736 1.00 95.00 108 PRO A N 1
ATOM 851 C CA . PRO A 1 108 ? 10.094 -4.716 -12.452 1.00 95.00 108 PRO A 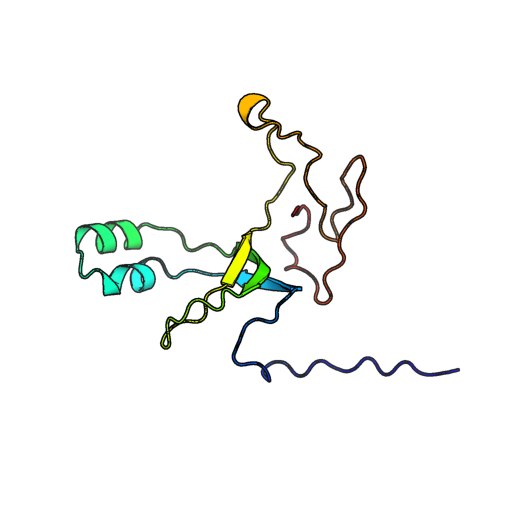CA 1
ATOM 852 C C . PRO A 1 108 ? 11.068 -4.739 -11.286 1.00 95.00 108 PRO A C 1
ATOM 854 O O . PRO A 1 108 ? 12.166 -5.291 -11.390 1.00 95.00 108 PRO A O 1
ATOM 857 N N . ILE A 1 109 ? 10.623 -4.190 -10.159 1.00 93.06 109 ILE A N 1
ATOM 858 C CA . ILE A 1 109 ? 11.250 -4.434 -8.863 1.00 93.06 109 ILE A CA 1
ATOM 859 C C . ILE A 1 109 ? 10.839 -5.833 -8.418 1.00 93.06 109 ILE A C 1
ATOM 861 O O . ILE A 1 109 ? 9.658 -6.178 -8.471 1.00 93.06 109 ILE A O 1
ATOM 865 N N . THR A 1 110 ? 11.806 -6.632 -7.971 1.00 92.56 110 THR A N 1
ATOM 866 C CA . THR A 1 110 ? 11.553 -7.967 -7.420 1.00 92.56 110 THR A CA 1
ATOM 867 C C . THR A 1 110 ? 11.589 -7.893 -5.897 1.00 92.56 110 THR A C 1
ATOM 869 O O . THR A 1 110 ? 12.674 -7.738 -5.328 1.00 92.56 110 THR A O 1
ATOM 872 N N . PRO A 1 111 ? 10.432 -7.999 -5.220 1.00 90.56 111 PRO A N 1
ATOM 873 C CA . PRO A 1 111 ? 10.384 -8.134 -3.771 1.00 90.56 111 PRO A CA 1
ATOM 874 C C . PRO A 1 111 ? 11.205 -9.340 -3.295 1.00 90.56 111 PRO A C 1
ATOM 876 O O . PRO A 1 111 ? 11.235 -10.375 -3.960 1.00 90.56 111 PRO A O 1
ATOM 879 N N . SER A 1 112 ? 11.852 -9.227 -2.130 1.00 87.31 112 SER A N 1
ATOM 880 C CA . SER A 1 112 ? 12.546 -10.377 -1.521 1.00 87.31 112 SER A CA 1
ATOM 881 C C . SER A 1 112 ? 11.574 -11.473 -1.080 1.00 87.31 112 SER A C 1
ATOM 883 O O . SER A 1 112 ? 11.901 -12.651 -1.187 1.00 87.31 112 SER A O 1
ATOM 885 N N . ASP A 1 113 ? 10.386 -11.077 -0.617 1.00 86.69 113 ASP A N 1
ATOM 886 C CA . ASP A 1 113 ? 9.263 -11.972 -0.341 1.00 86.69 113 ASP A CA 1
ATOM 887 C C . ASP A 1 113 ? 8.156 -11.679 -1.358 1.00 86.69 113 ASP A C 1
ATOM 889 O O . ASP A 1 113 ? 7.869 -10.504 -1.602 1.00 86.69 113 ASP A O 1
ATOM 893 N N . PRO A 1 114 ? 7.547 -12.701 -1.979 1.00 87.62 114 PRO A N 1
ATOM 894 C CA . PRO A 1 114 ? 6.544 -12.488 -3.013 1.00 87.62 114 PRO A CA 1
ATOM 895 C C . 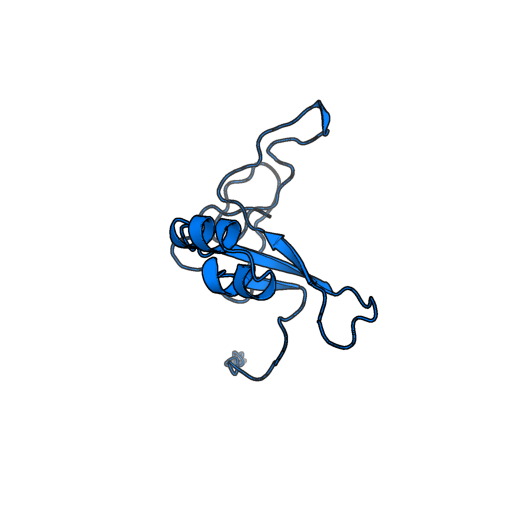PRO A 1 114 ? 5.329 -11.726 -2.469 1.00 87.62 114 PRO A C 1
ATOM 897 O O . PRO A 1 114 ? 4.904 -11.939 -1.332 1.00 87.62 114 PRO A O 1
ATOM 900 N N . LEU A 1 115 ? 4.742 -10.866 -3.309 1.00 88.81 115 LEU A N 1
ATOM 901 C CA . LEU A 1 115 ? 3.465 -10.222 -2.999 1.00 88.81 115 LEU A CA 1
ATOM 902 C C . LEU A 1 115 ? 2.355 -11.274 -2.810 1.00 88.81 115 LEU A C 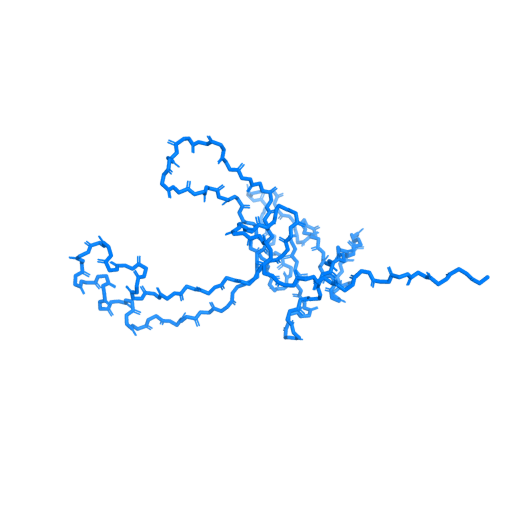1
ATOM 904 O O . LEU A 1 115 ? 2.468 -12.389 -3.334 1.00 88.81 115 LEU A O 1
ATOM 908 N N . PRO A 1 116 ? 1.254 -10.937 -2.106 1.00 88.44 116 PRO A N 1
ATOM 909 C CA . PRO A 1 116 ? 0.119 -11.843 -1.994 1.00 88.44 116 PRO A CA 1
ATOM 910 C C . PRO A 1 116 ? -0.389 -12.274 -3.376 1.00 88.44 116 PRO A C 1
ATOM 912 O O . PRO A 1 116 ? -0.388 -11.488 -4.319 1.00 88.44 116 PRO A O 1
ATOM 915 N N . ILE A 1 117 ? -0.867 -13.516 -3.498 1.00 86.56 117 ILE A N 1
ATOM 916 C CA . ILE A 1 117 ? -1.137 -14.155 -4.801 1.00 86.56 117 ILE A CA 1
ATOM 917 C C . ILE A 1 117 ? -2.122 -13.392 -5.706 1.00 86.56 117 ILE A C 1
ATOM 919 O O . ILE A 1 117 ? -2.062 -13.521 -6.923 1.00 86.56 117 ILE A O 1
ATOM 923 N N . SER A 1 118 ? -3.019 -12.585 -5.133 1.00 86.75 118 SER A N 1
ATOM 924 C CA . SER A 1 118 ? -3.975 -11.761 -5.882 1.00 86.75 118 SER A CA 1
ATOM 925 C C . SER A 1 118 ? -3.406 -10.421 -6.378 1.00 86.75 118 SER A C 1
ATOM 927 O O . SER A 1 118 ? -4.100 -9.699 -7.086 1.00 86.75 118 SER A O 1
ATOM 929 N N . TRP A 1 119 ? -2.175 -10.061 -6.005 1.00 88.75 119 TRP A N 1
ATOM 930 C CA . TRP A 1 119 ? -1.532 -8.773 -6.295 1.00 88.75 119 TRP A CA 1
ATOM 931 C C . TRP A 1 119 ? -0.520 -8.919 -7.436 1.00 88.75 119 TRP A C 1
ATOM 933 O O . TRP A 1 119 ? 0.690 -8.820 -7.247 1.00 88.75 119 TRP A O 1
ATOM 943 N N . THR A 1 120 ? -1.026 -9.208 -8.636 1.00 90.56 120 THR A N 1
ATOM 944 C CA . THR A 1 120 ? -0.195 -9.542 -9.808 1.00 90.56 120 THR A CA 1
ATOM 945 C C . THR A 1 120 ? 0.050 -8.380 -10.766 1.00 90.56 120 THR A C 1
ATOM 947 O O . THR A 1 120 ? 0.954 -8.466 -11.591 1.00 90.56 120 THR A O 1
ATOM 950 N N . HIS A 1 121 ? -0.739 -7.307 -10.685 1.00 92.56 121 HIS A N 1
ATOM 951 C CA . HIS A 1 121 ? -0.670 -6.152 -11.587 1.00 92.56 121 HIS A CA 1
ATOM 952 C C . HIS A 1 121 ? -0.473 -4.865 -10.782 1.00 92.56 121 HIS A C 1
ATOM 954 O O . HIS A 1 121 ? -1.359 -4.008 -10.707 1.00 92.56 121 HIS A O 1
ATOM 960 N N . CYS A 1 122 ? 0.670 -4.797 -10.096 1.00 92.94 122 CYS A N 1
ATOM 961 C CA . CYS A 1 122 ? 0.989 -3.747 -9.138 1.00 92.94 122 CYS A CA 1
ATOM 962 C C . CYS A 1 122 ? 2.127 -2.849 -9.618 1.00 92.94 122 CYS A C 1
ATOM 964 O O . CYS A 1 122 ? 3.035 -3.303 -10.323 1.00 92.94 122 CYS A O 1
ATOM 966 N N . TYR A 1 123 ? 2.067 -1.589 -9.192 1.00 93.19 123 TYR A N 1
ATOM 967 C CA . TYR A 1 123 ? 3.032 -0.545 -9.510 1.00 93.19 123 TYR A CA 1
ATOM 968 C C . TYR A 1 123 ? 3.378 0.272 -8.261 1.00 93.19 123 TYR A C 1
ATOM 970 O O . TYR A 1 123 ? 2.524 0.475 -7.389 1.00 93.19 123 TYR A O 1
ATOM 978 N N . HIS A 1 124 ? 4.635 0.713 -8.205 1.00 88.81 124 HIS A N 1
ATOM 979 C CA . HIS A 1 124 ? 5.166 1.713 -7.282 1.00 88.81 124 HIS A CA 1
ATOM 980 C C . HIS A 1 124 ? 5.091 3.102 -7.912 1.00 88.81 124 HIS A C 1
ATOM 982 O O . HIS A 1 124 ? 5.473 3.213 -9.103 1.00 88.81 124 HIS A O 1
#

Organism: NCBI:txid1759441

Radius of gyration: 18.6 Å; chains: 1; bounding box: 50×47×44 Å